Protein AF-A0A928VKE2-F1 (afdb_monomer)

Secondary structure (DSSP, 8-state):
--S--EE-HHHHHHHHT--HHHHHHHHHHHHH-TT-TTS--BTTTEE-SSTTSPPEEEHHHHHHHHHHHHTT-HHHHHHHHHHHHHHSTT---------

Structure (mmCIF, N/CA/C/O backbone):
data_AF-A0A928VKE2-F1
#
_entry.id   AF-A0A928VKE2-F1
#
loop_
_atom_site.group_PDB
_atom_site.id
_atom_site.type_symbol
_atom_site.label_atom_id
_atom_site.label_alt_id
_atom_site.label_comp_id
_atom_site.label_asym_id
_atom_site.label_entity_id
_atom_site.label_seq_id
_atom_site.pdbx_PDB_ins_code
_atom_site.Cartn_x
_atom_site.Cartn_y
_atom_site.Cartn_z
_atom_site.occupancy
_atom_site.B_iso_or_equiv
_atom_site.auth_seq_id
_atom_site.auth_comp_id
_atom_site.auth_asym_id
_atom_site.auth_atom_id
_atom_site.pdbx_PDB_model_num
ATOM 1 N N . MET A 1 1 ? -11.803 -4.848 -12.590 1.00 58.78 1 MET A N 1
ATOM 2 C CA . MET A 1 1 ? -11.253 -3.905 -11.593 1.00 58.78 1 MET A CA 1
ATOM 3 C C . MET A 1 1 ? -9.832 -3.566 -12.011 1.00 58.78 1 MET A C 1
ATOM 5 O O . MET A 1 1 ? -9.067 -4.491 -12.243 1.00 58.78 1 MET A O 1
ATOM 9 N N . GLN A 1 2 ? -9.499 -2.288 -12.190 1.00 75.94 2 GLN A N 1
ATOM 10 C CA . GLN A 1 2 ? -8.133 -1.861 -12.513 1.00 75.94 2 GLN A CA 1
ATOM 11 C C . GLN A 1 2 ? -7.316 -1.800 -11.212 1.00 75.94 2 GLN A C 1
ATOM 13 O O . GLN A 1 2 ? -7.732 -1.133 -10.272 1.00 75.94 2 GLN A O 1
ATOM 18 N N . LEU A 1 3 ? -6.187 -2.516 -11.137 1.00 83.06 3 LEU A N 1
ATOM 19 C CA . LEU A 1 3 ? -5.356 -2.611 -9.919 1.00 83.06 3 LEU A CA 1
ATOM 20 C C . LEU A 1 3 ? -4.305 -1.492 -9.792 1.00 83.06 3 LEU A C 1
ATOM 22 O O . LEU A 1 3 ? -3.519 -1.486 -8.847 1.00 83.06 3 LEU A O 1
ATOM 26 N N . LEU A 1 4 ? -4.274 -0.559 -10.745 1.00 87.88 4 LEU A N 1
ATOM 27 C CA . LEU A 1 4 ? -3.419 0.623 -10.722 1.00 87.88 4 LEU A CA 1
ATOM 28 C C . LEU A 1 4 ? -4.293 1.876 -10.741 1.00 87.88 4 LEU A C 1
ATOM 30 O O . LEU A 1 4 ? -4.826 2.240 -11.790 1.00 87.88 4 LEU A O 1
ATOM 34 N N . ASP A 1 5 ? -4.401 2.519 -9.583 1.00 92.56 5 ASP A N 1
ATOM 35 C CA . ASP A 1 5 ? -5.086 3.797 -9.393 1.00 92.56 5 ASP A CA 1
ATOM 36 C C . ASP A 1 5 ? -4.180 4.717 -8.564 1.00 92.56 5 ASP A C 1
ATOM 38 O O . ASP A 1 5 ? -3.949 4.463 -7.381 1.00 92.56 5 ASP A O 1
ATOM 42 N N . ILE A 1 6 ? -3.574 5.720 -9.207 1.00 95.38 6 ILE A N 1
ATOM 43 C CA . ILE A 1 6 ? -2.532 6.547 -8.591 1.00 95.38 6 ILE A CA 1
ATOM 44 C C . ILE A 1 6 ? -3.146 7.762 -7.907 1.00 95.38 6 ILE A C 1
ATOM 46 O O . ILE A 1 6 ? -3.769 8.591 -8.562 1.00 95.38 6 ILE A O 1
ATOM 50 N N . CYS A 1 7 ? -2.861 7.927 -6.617 1.00 96.56 7 CYS A N 1
ATOM 51 C CA . CYS A 1 7 ? -3.332 9.066 -5.839 1.00 96.56 7 CYS A CA 1
ATOM 52 C C . CYS A 1 7 ? -2.218 9.730 -5.015 1.00 96.56 7 CYS A C 1
ATOM 54 O O . CYS A 1 7 ? -1.094 9.230 -4.862 1.00 96.56 7 CYS A O 1
ATOM 56 N N . SER A 1 8 ? -2.533 10.913 -4.498 1.00 97.81 8 SER A N 1
ATOM 57 C CA . SER A 1 8 ? -1.669 11.715 -3.638 1.00 97.81 8 SER A CA 1
ATOM 58 C C . SER A 1 8 ? -1.687 11.244 -2.178 1.00 97.81 8 SER A C 1
ATOM 60 O O . SER A 1 8 ? -2.542 10.461 -1.767 1.00 97.81 8 SER A O 1
ATOM 62 N N . LEU A 1 9 ? -0.751 11.756 -1.366 1.00 97.25 9 LEU A N 1
ATOM 63 C CA . LEU A 1 9 ? -0.761 11.544 0.086 1.00 97.25 9 LEU A CA 1
ATOM 64 C C . LEU A 1 9 ? -2.068 12.040 0.716 1.00 97.25 9 LEU A C 1
ATOM 66 O O . LEU A 1 9 ? -2.657 11.313 1.502 1.00 97.25 9 LEU A O 1
ATOM 70 N N . LYS A 1 10 ? -2.536 13.238 0.337 1.00 97.69 10 LYS A N 1
ATOM 71 C CA . LYS A 1 10 ? -3.771 13.833 0.869 1.00 97.69 10 LYS A CA 1
ATOM 72 C C . LYS A 1 10 ? -4.956 12.870 0.744 1.00 97.69 10 LYS A C 1
ATOM 74 O O . LYS A 1 10 ? -5.642 12.622 1.725 1.00 97.69 10 LYS A O 1
ATOM 79 N N . GLU A 1 11 ? -5.127 12.274 -0.432 1.00 97.81 11 GLU A N 1
ATOM 80 C CA . GLU A 1 11 ? -6.209 11.319 -0.690 1.00 97.81 11 GLU A CA 1
ATOM 81 C C . GLU A 1 11 ? -6.085 10.039 0.147 1.00 97.81 11 GLU A C 1
ATOM 83 O O . GLU A 1 11 ? -7.098 9.475 0.546 1.00 97.81 11 GLU A O 1
ATOM 88 N N . ILE A 1 12 ? -4.865 9.577 0.447 1.00 97.31 12 ILE A N 1
ATOM 89 C CA . ILE A 1 12 ? -4.653 8.422 1.334 1.00 97.31 12 ILE A CA 1
ATOM 90 C C . ILE A 1 12 ? -4.948 8.760 2.794 1.00 97.31 12 ILE A C 1
ATOM 92 O O . ILE A 1 12 ? -5.539 7.936 3.489 1.00 97.31 12 ILE A O 1
ATOM 96 N N . LEU A 1 13 ? -4.566 9.952 3.257 1.00 97.62 13 LEU A N 1
ATOM 97 C CA . LEU A 1 13 ? -4.889 10.407 4.612 1.00 97.62 13 LEU A CA 1
ATOM 98 C C . LEU A 1 13 ? -6.406 10.487 4.805 1.00 97.62 13 LEU A C 1
ATOM 100 O O . LEU A 1 13 ? -6.916 10.008 5.812 1.00 97.62 13 LEU A O 1
ATOM 104 N N . GLU A 1 14 ? -7.120 11.022 3.812 1.00 96.75 14 GLU A N 1
ATOM 105 C CA . GLU A 1 14 ? -8.586 11.080 3.798 1.00 96.75 14 GLU A CA 1
ATOM 106 C C . GLU A 1 14 ? -9.217 9.681 3.727 1.00 96.75 14 GLU A C 1
ATOM 108 O O . GLU A 1 14 ? -10.153 9.395 4.468 1.00 96.75 14 GLU A O 1
ATOM 113 N N . LEU A 1 15 ? -8.689 8.789 2.880 1.00 95.75 15 LEU A N 1
ATOM 114 C CA . LEU A 1 15 ? -9.193 7.421 2.721 1.00 95.75 15 LEU A CA 1
ATOM 115 C C . LEU A 1 15 ? -9.082 6.599 4.009 1.00 95.75 15 LEU A C 1
ATOM 117 O O . LEU A 1 15 ? -10.002 5.856 4.344 1.00 95.75 15 LEU A O 1
ATOM 121 N N . LEU A 1 16 ? -7.932 6.673 4.678 1.00 95.56 16 LEU A N 1
ATOM 122 C CA . LEU A 1 16 ? -7.636 5.853 5.853 1.00 95.56 16 LEU A CA 1
ATOM 123 C C . LEU A 1 16 ? -8.015 6.539 7.164 1.00 95.56 16 LEU A C 1
ATOM 125 O O . LEU A 1 16 ? -8.041 5.880 8.199 1.00 95.56 16 LEU A O 1
ATOM 129 N N . ASN A 1 17 ? -8.308 7.842 7.123 1.00 96.50 17 ASN A N 1
ATOM 130 C CA . ASN A 1 17 ? -8.466 8.684 8.304 1.00 96.50 17 ASN A CA 1
ATOM 131 C C . ASN A 1 17 ? -7.256 8.562 9.256 1.00 96.50 17 ASN A C 1
ATOM 133 O O . ASN A 1 17 ? -7.392 8.392 10.467 1.00 96.50 17 ASN A O 1
ATOM 137 N N . GLU A 1 18 ? -6.050 8.604 8.682 1.00 95.81 18 GLU A N 1
ATOM 138 C CA . GLU A 1 18 ? -4.777 8.422 9.388 1.00 95.81 18 GLU A CA 1
ATOM 139 C C . GLU A 1 18 ? -3.874 9.655 9.261 1.00 95.81 18 GLU A C 1
ATOM 141 O O . GLU A 1 18 ? -3.997 10.455 8.337 1.00 95.81 18 GLU A O 1
ATOM 146 N N . SER A 1 19 ? -2.923 9.796 10.190 1.00 97.69 19 SER A N 1
ATOM 147 C CA . SER A 1 19 ? -1.886 10.830 10.124 1.00 97.69 19 SER A CA 1
ATOM 148 C C . SER A 1 19 ? -0.776 10.472 9.134 1.00 97.69 19 SER A C 1
ATOM 150 O O . SER A 1 19 ? -0.455 9.298 8.935 1.00 97.69 19 SER A O 1
ATOM 152 N N . GLU A 1 20 ? -0.083 11.486 8.613 1.00 97.44 20 GLU A N 1
ATOM 153 C CA . GLU A 1 20 ? 1.105 11.296 7.767 1.00 97.44 20 GLU A CA 1
ATOM 154 C C . GLU A 1 20 ? 2.169 10.434 8.457 1.00 97.44 20 GLU A C 1
ATOM 156 O O . GLU A 1 20 ? 2.656 9.471 7.871 1.00 97.44 20 GLU A O 1
ATOM 161 N N . SER A 1 21 ? 2.415 10.663 9.750 1.00 97.81 21 SER A N 1
ATOM 162 C CA . SER A 1 21 ? 3.339 9.844 10.546 1.00 97.81 21 SER A CA 1
ATOM 163 C C . SER A 1 21 ? 2.956 8.359 10.603 1.00 97.81 21 SER A C 1
ATOM 165 O O . SER A 1 21 ? 3.826 7.498 10.733 1.00 97.81 21 SER A O 1
ATOM 167 N N . THR A 1 22 ? 1.667 8.027 10.498 1.00 97.19 22 THR A N 1
ATOM 168 C CA . THR A 1 22 ? 1.207 6.634 10.437 1.00 97.19 22 THR A CA 1
ATOM 169 C C . THR A 1 22 ? 1.494 6.033 9.068 1.00 97.19 22 THR A C 1
ATOM 171 O O . THR A 1 22 ? 2.058 4.939 8.998 1.00 97.19 22 THR A O 1
ATOM 174 N N . ILE A 1 23 ? 1.211 6.766 7.989 1.00 97.69 23 ILE A N 1
ATOM 175 C CA . ILE A 1 23 ? 1.542 6.335 6.624 1.00 97.69 23 ILE A CA 1
ATOM 176 C C . ILE A 1 23 ? 3.056 6.135 6.476 1.00 97.69 23 ILE A C 1
ATOM 178 O O . ILE A 1 23 ? 3.499 5.135 5.911 1.00 97.69 23 ILE A O 1
ATOM 182 N N . ASP A 1 24 ? 3.863 7.027 7.048 1.00 96.69 24 ASP A N 1
ATOM 183 C CA . ASP A 1 24 ? 5.323 6.924 7.053 1.00 96.69 24 ASP A CA 1
ATOM 184 C C . ASP A 1 24 ? 5.800 5.640 7.731 1.00 96.69 24 ASP A C 1
ATOM 186 O O . ASP A 1 24 ? 6.631 4.916 7.174 1.00 96.69 24 ASP A O 1
ATOM 190 N N . ARG A 1 25 ? 5.221 5.296 8.890 1.00 97.44 25 ARG A N 1
ATOM 191 C CA . ARG A 1 25 ? 5.503 4.025 9.572 1.00 97.44 25 ARG A CA 1
ATOM 192 C C . ARG A 1 25 ? 5.126 2.819 8.718 1.00 97.44 25 ARG A C 1
ATOM 194 O O . ARG A 1 25 ? 5.895 1.861 8.684 1.00 97.44 25 ARG A O 1
ATOM 201 N N . ARG A 1 26 ? 3.998 2.855 7.997 1.00 96.69 26 ARG A N 1
ATOM 202 C CA . ARG A 1 26 ? 3.592 1.764 7.088 1.00 96.69 26 ARG A CA 1
ATOM 203 C 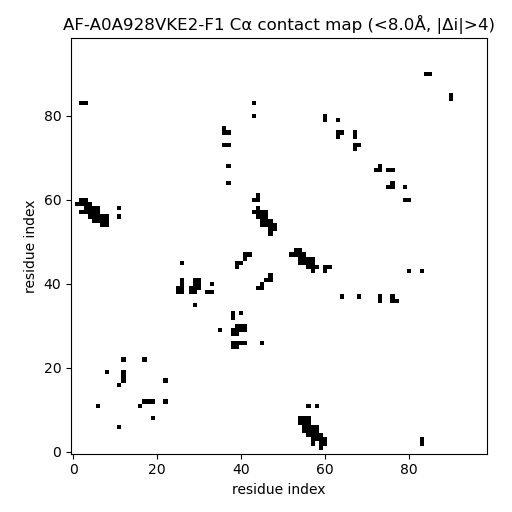C . ARG A 1 26 ? 4.610 1.562 5.966 1.00 96.69 26 ARG A C 1
ATOM 205 O O . ARG A 1 26 ? 5.013 0.427 5.707 1.00 96.69 26 ARG A O 1
ATOM 212 N N . ARG A 1 27 ? 5.083 2.649 5.344 1.00 96.31 27 ARG A N 1
ATOM 213 C CA . ARG A 1 27 ? 6.132 2.583 4.309 1.00 96.31 27 ARG A CA 1
ATOM 214 C C . ARG A 1 27 ? 7.451 2.063 4.884 1.00 96.31 27 ARG A C 1
ATOM 216 O O . ARG A 1 27 ? 8.044 1.154 4.308 1.00 96.31 27 ARG A O 1
ATOM 223 N N . ALA A 1 28 ? 7.884 2.587 6.032 1.00 96.00 28 ALA A N 1
ATOM 224 C CA . ALA A 1 28 ? 9.107 2.151 6.707 1.00 96.00 28 ALA A CA 1
ATOM 225 C C . ALA A 1 28 ? 9.055 0.665 7.101 1.00 96.00 28 ALA A C 1
ATOM 227 O O . ALA A 1 28 ? 10.039 -0.055 6.924 1.00 96.00 28 ALA A O 1
ATOM 228 N N . HIS A 1 29 ? 7.899 0.183 7.567 1.00 96.44 29 HIS A N 1
ATOM 229 C CA . HIS A 1 29 ? 7.678 -1.230 7.874 1.00 96.44 29 HIS A CA 1
ATOM 230 C C . HIS A 1 29 ? 7.854 -2.116 6.639 1.00 96.44 29 HIS A C 1
ATOM 232 O O . HIS A 1 29 ? 8.553 -3.121 6.723 1.00 96.44 29 HIS A O 1
ATOM 238 N N . GLY A 1 30 ? 7.303 -1.723 5.485 1.00 94.69 30 GLY A N 1
ATOM 239 C CA . GLY A 1 30 ? 7.482 -2.455 4.223 1.00 94.69 30 GLY A CA 1
ATOM 240 C C . GLY A 1 30 ? 8.907 -2.437 3.677 1.00 94.69 30 GLY A C 1
ATOM 241 O O . GLY A 1 30 ? 9.345 -3.423 3.092 1.00 94.69 30 GLY A O 1
ATOM 242 N N . ILE A 1 31 ? 9.661 -1.361 3.916 1.00 93.50 31 ILE A N 1
ATOM 243 C CA . ILE A 1 31 ? 11.093 -1.304 3.583 1.00 93.50 31 ILE A CA 1
ATOM 244 C C . ILE A 1 31 ? 11.890 -2.269 4.470 1.00 93.50 31 ILE A C 1
ATOM 246 O O . ILE A 1 31 ? 12.753 -2.990 3.974 1.00 93.50 31 ILE A O 1
ATOM 250 N N . LYS A 1 32 ? 11.600 -2.295 5.775 1.00 95.50 32 LYS A N 1
ATOM 251 C CA . LYS A 1 32 ? 12.298 -3.1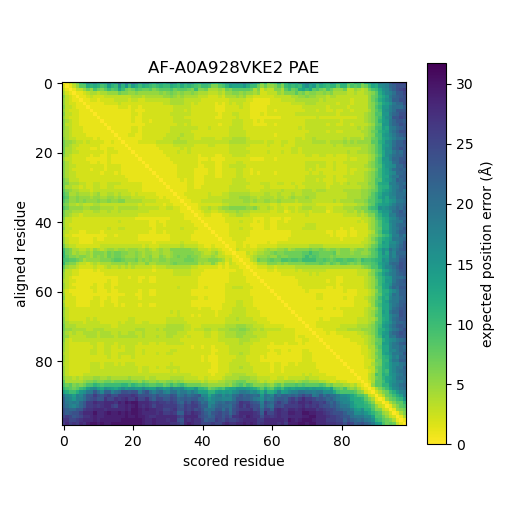47 6.746 1.00 95.50 32 LYS A CA 1
ATOM 252 C C . LYS A 1 32 ? 11.926 -4.628 6.610 1.00 95.50 32 LYS A C 1
ATOM 254 O O . LYS A 1 32 ? 12.763 -5.484 6.880 1.00 95.50 32 LYS A O 1
ATOM 259 N N . ASN A 1 33 ? 10.695 -4.929 6.193 1.00 93.75 33 ASN A N 1
ATOM 260 C CA . ASN A 1 33 ? 10.138 -6.282 6.158 1.00 93.75 33 ASN A CA 1
ATOM 261 C C . ASN A 1 33 ? 9.563 -6.622 4.767 1.00 93.75 33 ASN A C 1
ATOM 263 O O . ASN A 1 33 ? 8.357 -6.819 4.633 1.00 93.75 33 ASN A O 1
ATOM 267 N N . PRO A 1 34 ? 10.391 -6.733 3.713 1.00 87.12 34 PRO A N 1
ATOM 268 C CA . PRO A 1 34 ? 9.905 -6.963 2.346 1.00 87.12 34 PRO A CA 1
ATOM 269 C C . PRO A 1 34 ? 9.221 -8.327 2.143 1.00 87.12 34 PRO A C 1
ATOM 271 O O . PRO A 1 34 ? 8.511 -8.514 1.159 1.00 87.12 34 PRO A O 1
ATOM 274 N N . LEU A 1 35 ? 9.439 -9.281 3.056 1.00 87.06 35 LEU A N 1
ATOM 275 C CA . LEU A 1 35 ? 8.815 -10.609 3.039 1.00 87.06 35 LEU A CA 1
ATOM 276 C C . LEU A 1 35 ? 7.498 -10.669 3.825 1.00 87.06 35 LEU A C 1
ATOM 278 O O . LEU A 1 35 ? 6.809 -11.686 3.764 1.00 87.06 35 LEU A O 1
ATOM 282 N N . ASP A 1 36 ? 7.152 -9.615 4.571 1.00 91.00 36 ASP A N 1
ATOM 283 C CA . ASP A 1 36 ? 5.846 -9.512 5.212 1.00 91.00 36 ASP A CA 1
ATOM 284 C C . ASP A 1 36 ? 4.815 -9.140 4.140 1.00 91.00 36 ASP A C 1
ATOM 286 O O . ASP A 1 36 ? 4.871 -8.044 3.569 1.00 91.00 36 ASP 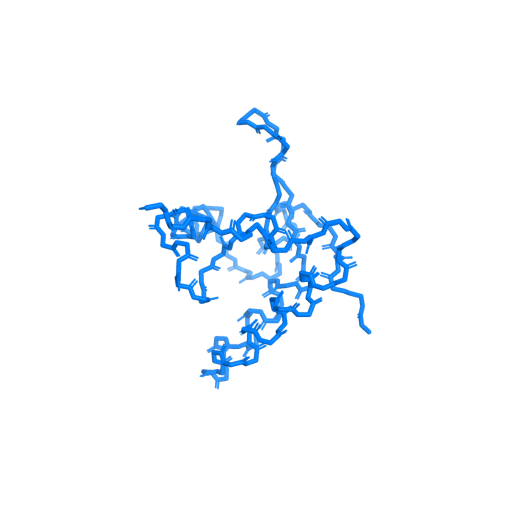A O 1
ATOM 290 N N . PRO A 1 37 ? 3.871 -10.034 3.819 1.00 83.50 37 PRO A N 1
ATOM 291 C CA . PRO A 1 37 ? 2.917 -9.758 2.769 1.00 83.50 37 PRO A CA 1
ATOM 292 C C . PRO A 1 37 ? 1.902 -8.704 3.168 1.00 83.50 37 PRO A C 1
ATOM 294 O O . PRO A 1 37 ? 1.398 -8.055 2.270 1.00 83.50 37 PRO A O 1
ATOM 297 N N . MET A 1 38 ? 1.663 -8.468 4.463 1.00 92.56 38 MET A N 1
ATOM 298 C CA . MET A 1 38 ? 0.767 -7.401 4.917 1.00 92.56 38 MET A CA 1
ATOM 299 C C . MET A 1 38 ? 1.456 -6.032 4.958 1.00 92.56 38 MET A C 1
ATOM 301 O O . MET A 1 38 ? 0.820 -5.027 5.287 1.00 92.56 38 MET A O 1
ATOM 305 N N . ALA A 1 39 ? 2.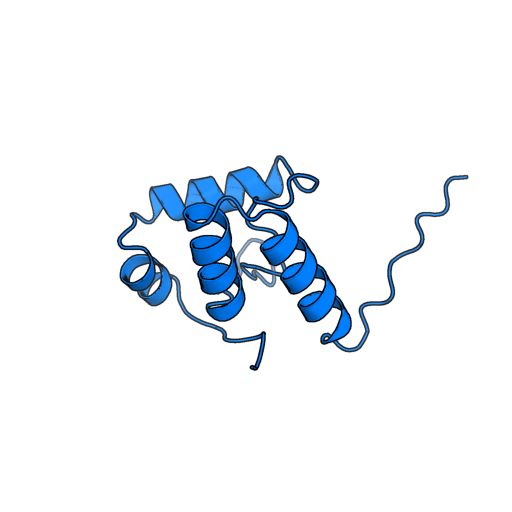749 -5.959 4.634 1.00 94.50 39 ALA A N 1
ATOM 306 C CA . ALA A 1 39 ? 3.486 -4.710 4.633 1.00 94.50 39 ALA A CA 1
ATOM 307 C C . ALA A 1 39 ? 3.276 -3.904 3.340 1.00 94.50 39 ALA A C 1
ATOM 309 O O . ALA A 1 39 ? 3.077 -4.436 2.246 1.00 94.50 39 ALA A O 1
ATOM 310 N N . TRP A 1 40 ? 3.366 -2.576 3.448 1.00 96.81 40 TRP A N 1
ATOM 311 C CA . TRP A 1 40 ? 3.232 -1.684 2.296 1.00 96.81 40 TRP A CA 1
ATOM 312 C C . TRP A 1 40 ? 4.502 -1.670 1.442 1.00 96.81 40 TRP A C 1
ATOM 314 O O . TRP A 1 40 ? 5.454 -0.929 1.695 1.00 96.81 40 TRP A O 1
ATOM 324 N N . GLN A 1 41 ? 4.497 -2.476 0.387 1.00 95.00 41 GLN A N 1
ATOM 325 C CA . GLN A 1 41 ? 5.629 -2.624 -0.528 1.00 95.00 41 GLN A CA 1
ATOM 326 C C . GLN A 1 41 ? 5.756 -1.459 -1.528 1.00 95.00 41 GLN A C 1
ATOM 328 O O . GLN A 1 41 ? 4.772 -1.052 -2.163 1.00 95.00 41 GLN A O 1
ATOM 333 N N . ARG A 1 42 ? 6.992 -0.967 -1.711 1.00 94.38 42 ARG A N 1
ATOM 334 C CA . ARG A 1 42 ? 7.352 -0.013 -2.775 1.00 94.38 42 ARG A CA 1
ATOM 335 C C . ARG A 1 42 ? 7.146 -0.663 -4.141 1.00 94.38 42 ARG A C 1
ATOM 337 O O . ARG A 1 42 ? 7.531 -1.808 -4.346 1.00 94.38 42 ARG A O 1
ATOM 344 N N . GLY A 1 43 ? 6.569 0.076 -5.080 1.00 92.44 43 GLY A N 1
ATOM 345 C CA . GLY A 1 43 ? 6.203 -0.427 -6.401 1.00 92.44 43 GLY A CA 1
ATOM 346 C C . GLY A 1 43 ? 4.858 -1.152 -6.439 1.00 92.44 43 GLY A C 1
ATOM 347 O O . GLY A 1 43 ? 4.438 -1.528 -7.524 1.00 92.44 43 GLY A O 1
ATOM 348 N N . ILE A 1 44 ? 4.184 -1.329 -5.296 1.00 94.62 44 ILE A N 1
ATOM 349 C CA . ILE A 1 44 ? 2.848 -1.937 -5.216 1.00 94.62 44 ILE A CA 1
ATOM 350 C C . ILE A 1 44 ? 1.857 -0.976 -4.570 1.00 94.62 44 ILE A C 1
ATOM 352 O O . ILE A 1 44 ? 0.878 -0.595 -5.201 1.00 94.62 44 ILE A O 1
ATOM 356 N N . HIS A 1 45 ? 2.123 -0.576 -3.324 1.00 97.25 45 HIS A N 1
ATOM 357 C CA . HIS A 1 45 ? 1.244 0.295 -2.536 1.00 97.25 45 HIS A CA 1
ATOM 358 C C . HIS A 1 45 ? 1.626 1.765 -2.678 1.00 97.25 45 HIS A C 1
ATOM 360 O O . HIS A 1 45 ? 0.785 2.650 -2.556 1.00 97.25 45 HIS A O 1
ATOM 366 N N . TRP A 1 46 ? 2.905 2.033 -2.929 1.00 97.38 46 TRP A N 1
ATOM 367 C CA . TRP A 1 46 ? 3.428 3.377 -3.115 1.00 97.38 46 TRP A CA 1
ATOM 368 C C . TRP A 1 46 ? 4.595 3.375 -4.093 1.00 97.38 46 TRP A C 1
ATOM 370 O O . TRP A 1 46 ? 5.318 2.386 -4.223 1.00 97.38 46 TRP A O 1
ATOM 380 N N . PHE A 1 47 ? 4.797 4.499 -4.767 1.00 95.50 47 PHE A N 1
ATOM 381 C CA . PHE A 1 47 ? 5.827 4.687 -5.775 1.00 95.50 47 PHE A CA 1
ATOM 382 C C . PHE A 1 47 ? 6.643 5.923 -5.446 1.00 95.50 47 PHE A C 1
ATOM 384 O O . PHE A 1 47 ? 6.127 6.927 -4.960 1.00 95.50 47 PHE A O 1
ATOM 391 N N . GLN A 1 48 ? 7.933 5.844 -5.736 1.00 94.75 48 GLN A N 1
ATOM 392 C CA . GLN A 1 48 ? 8.837 6.978 -5.662 1.00 94.75 48 GLN A CA 1
ATOM 393 C C . GLN A 1 48 ? 9.908 6.760 -6.734 1.00 94.75 48 GLN A C 1
ATOM 395 O O . GLN A 1 48 ? 10.594 5.735 -6.675 1.00 94.75 48 GLN A O 1
ATOM 400 N N . PRO A 1 49 ? 10.047 7.644 -7.735 1.00 86.94 49 PRO A N 1
ATOM 401 C CA . PRO A 1 49 ? 10.940 7.396 -8.868 1.00 86.94 49 PRO A CA 1
ATOM 402 C C . PRO A 1 49 ? 12.424 7.428 -8.471 1.00 86.94 49 PRO A C 1
ATOM 404 O O . PRO A 1 49 ? 13.232 6.696 -9.027 1.00 86.94 49 PRO A O 1
ATOM 407 N N . ASN A 1 50 ? 12.781 8.243 -7.481 1.00 89.75 50 ASN A N 1
ATOM 408 C CA . ASN A 1 50 ? 14.113 8.329 -6.881 1.00 89.75 50 ASN A CA 1
ATOM 409 C C . ASN A 1 50 ? 13.985 8.875 -5.448 1.00 89.75 50 ASN A C 1
ATOM 411 O O . ASN A 1 50 ? 12.892 9.257 -5.045 1.00 89.75 50 ASN A O 1
ATOM 415 N N . GLU A 1 51 ? 15.076 8.933 -4.686 1.00 87.75 51 GLU A N 1
ATOM 416 C CA . GLU A 1 51 ? 15.057 9.347 -3.269 1.00 87.75 51 GLU A CA 1
ATOM 417 C C . GLU A 1 51 ? 14.511 10.763 -3.030 1.00 87.75 51 GLU A C 1
ATOM 419 O O . GLU A 1 51 ? 13.962 11.041 -1.967 1.00 87.75 51 GLU A O 1
ATOM 424 N N . ARG A 1 52 ? 14.612 11.651 -4.028 1.00 90.06 52 ARG A N 1
ATOM 425 C CA . ARG A 1 52 ? 14.086 13.027 -3.984 1.00 90.06 52 ARG A CA 1
ATOM 426 C C . ARG A 1 52 ? 12.724 13.168 -4.666 1.00 90.06 52 ARG A C 1
ATOM 428 O O . ARG A 1 52 ? 12.151 14.253 -4.698 1.00 90.06 52 ARG A O 1
ATOM 435 N N . GLY A 1 53 ? 12.226 12.091 -5.262 1.00 90.50 53 GLY A N 1
ATOM 436 C CA . GLY A 1 53 ? 10.998 12.083 -6.035 1.00 90.50 53 GLY A CA 1
ATOM 437 C C . GLY A 1 53 ? 9.776 12.182 -5.135 1.00 90.50 53 GLY A C 1
ATOM 438 O O . GLY A 1 53 ? 9.779 11.693 -4.003 1.00 90.50 53 GLY A O 1
ATOM 439 N N . ARG A 1 54 ? 8.703 12.770 -5.669 1.00 94.19 54 ARG A N 1
ATOM 440 C CA . ARG A 1 54 ? 7.399 12.786 -5.004 1.00 94.19 54 ARG A CA 1
ATOM 441 C C . ARG A 1 54 ? 6.902 11.354 -4.803 1.00 94.19 54 ARG A C 1
ATOM 443 O O . ARG A 1 54 ? 6.950 10.548 -5.732 1.00 94.19 54 ARG A O 1
ATOM 450 N N . ILE A 1 55 ? 6.405 11.070 -3.602 1.00 97.00 55 ILE A N 1
ATOM 451 C CA . ILE A 1 55 ? 5.743 9.803 -3.291 1.00 97.00 55 ILE A CA 1
ATOM 452 C C . ILE A 1 55 ? 4.292 9.871 -3.775 1.00 97.00 55 ILE A C 1
ATOM 454 O O . ILE A 1 55 ? 3.573 10.830 -3.480 1.00 97.00 55 ILE A O 1
ATOM 458 N N . THR A 1 56 ? 3.871 8.847 -4.507 1.00 97.44 56 THR A N 1
ATOM 459 C CA . THR A 1 56 ? 2.473 8.601 -4.880 1.00 97.44 56 THR A CA 1
ATOM 460 C C . THR A 1 56 ? 2.038 7.224 -4.395 1.00 97.44 56 THR A C 1
ATOM 462 O O . THR A 1 56 ? 2.872 6.398 -4.022 1.00 97.44 56 THR A O 1
ATOM 465 N N . TYR A 1 57 ? 0.733 6.973 -4.376 1.00 98.00 57 TYR A N 1
ATOM 466 C CA . TYR A 1 57 ? 0.150 5.769 -3.791 1.00 98.00 57 TYR A CA 1
ATOM 467 C C . TYR A 1 57 ? -0.726 5.033 -4.791 1.00 98.00 57 TYR A C 1
ATOM 469 O O . TYR A 1 57 ? -1.300 5.658 -5.675 1.00 98.00 57 TYR A O 1
ATOM 477 N N . ASN A 1 58 ? -0.830 3.715 -4.639 1.00 97.12 58 ASN A N 1
ATOM 478 C CA . ASN A 1 58 ? -1.797 2.902 -5.361 1.00 97.12 58 ASN A CA 1
ATOM 479 C C . ASN A 1 58 ? -3.049 2.723 -4.499 1.00 97.12 58 ASN A C 1
ATOM 481 O O . ASN A 1 58 ? -3.084 1.869 -3.607 1.00 97.12 58 ASN A O 1
ATOM 485 N N . LYS A 1 59 ? -4.070 3.535 -4.761 1.00 96.88 59 LYS A N 1
ATOM 486 C CA . LYS A 1 59 ? -5.321 3.556 -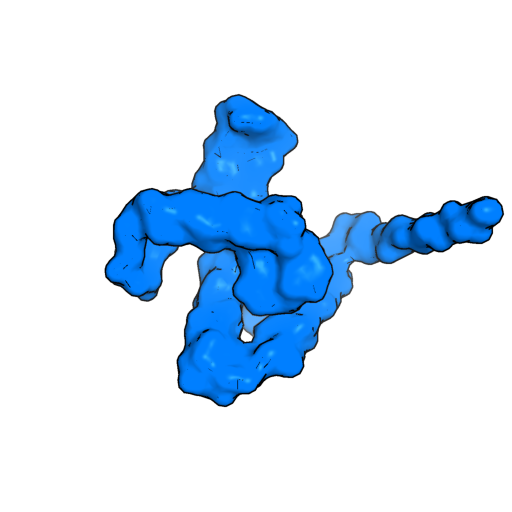4.006 1.00 96.88 59 LYS A CA 1
ATOM 487 C C . LYS A 1 59 ? -5.999 2.189 -3.990 1.00 96.88 59 LYS A C 1
ATOM 489 O O . LYS A 1 59 ? -6.371 1.717 -2.918 1.00 96.88 59 LYS A O 1
ATOM 494 N N . ALA A 1 60 ? -6.074 1.521 -5.142 1.00 95.62 60 ALA A N 1
ATOM 495 C CA . ALA A 1 60 ? -6.702 0.208 -5.266 1.00 95.62 60 ALA A CA 1
ATOM 496 C C . ALA A 1 60 ? -6.021 -0.842 -4.369 1.00 95.62 60 ALA A C 1
ATOM 498 O O . ALA A 1 60 ? -6.690 -1.539 -3.607 1.00 95.62 60 ALA A O 1
ATOM 499 N N . MET A 1 61 ? -4.685 -0.916 -4.389 1.00 96.81 61 MET A N 1
ATOM 500 C CA . MET A 1 61 ? -3.945 -1.875 -3.555 1.00 96.81 61 MET A CA 1
ATOM 501 C C . MET A 1 61 ? -4.052 -1.566 -2.059 1.00 96.81 61 MET A C 1
ATOM 503 O O . MET A 1 61 ? -4.123 -2.489 -1.252 1.00 96.81 61 MET A O 1
ATOM 507 N N . ILE A 1 62 ? -4.105 -0.287 -1.680 1.00 97.50 62 ILE A N 1
ATOM 508 C CA . ILE A 1 62 ? -4.309 0.123 -0.283 1.00 97.50 62 ILE A CA 1
ATOM 509 C C . ILE A 1 62 ? -5.722 -0.228 0.200 1.00 97.50 62 ILE A C 1
ATOM 511 O O . ILE A 1 62 ? -5.877 -0.686 1.328 1.00 97.50 62 ILE A O 1
ATOM 515 N N . GLN A 1 63 ? -6.747 -0.072 -0.640 1.00 96.81 63 GLN A N 1
ATOM 516 C CA . GLN A 1 63 ? -8.116 -0.476 -0.301 1.00 96.81 63 GLN A CA 1
ATOM 517 C C . GLN A 1 63 ? -8.236 -1.993 -0.129 1.00 96.81 63 GLN A C 1
ATOM 519 O O . GLN A 1 63 ? -8.828 -2.448 0.844 1.00 96.81 63 GLN A O 1
ATOM 524 N N . ILE A 1 64 ? -7.629 -2.781 -1.023 1.00 96.50 64 ILE A N 1
ATOM 525 C CA . ILE A 1 64 ? -7.576 -4.245 -0.880 1.00 96.50 64 ILE A CA 1
ATOM 526 C C . ILE A 1 64 ? -6.844 -4.620 0.414 1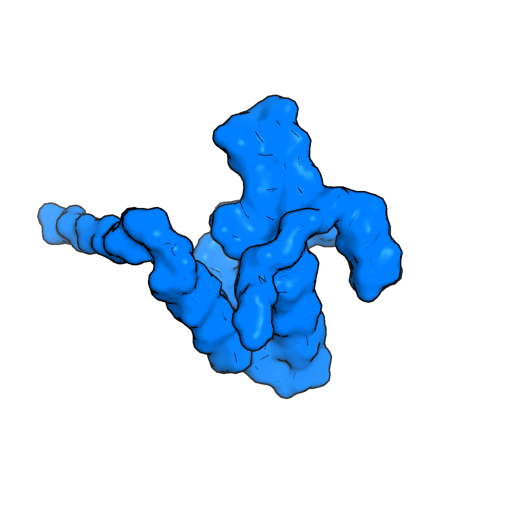.00 96.50 64 ILE A C 1
ATOM 528 O O . ILE A 1 64 ? -7.333 -5.461 1.163 1.00 96.50 64 ILE A O 1
ATOM 532 N N . TRP A 1 65 ? -5.714 -3.974 0.715 1.00 96.75 65 TRP A N 1
ATOM 533 C CA . TRP A 1 65 ? -4.998 -4.173 1.977 1.00 96.75 65 TRP A CA 1
ATOM 534 C C . TRP A 1 65 ? -5.881 -3.864 3.196 1.00 96.75 65 TRP A C 1
ATOM 536 O O . TRP A 1 65 ? -5.905 -4.645 4.142 1.00 96.75 65 TRP A O 1
ATOM 546 N N . LEU A 1 66 ? -6.649 -2.770 3.166 1.00 96.12 66 LEU A N 1
ATOM 547 C CA . LEU A 1 66 ? -7.550 -2.395 4.258 1.00 96.12 66 LEU A CA 1
ATOM 548 C C . LEU A 1 66 ? -8.637 -3.455 4.485 1.00 96.12 66 LEU A C 1
ATOM 550 O O . LEU A 1 66 ? -8.911 -3.818 5.628 1.00 96.12 66 LEU A O 1
ATOM 554 N N . VAL A 1 67 ? -9.220 -3.978 3.403 1.00 96.44 67 VAL A N 1
ATOM 555 C CA . VAL A 1 67 ? -10.207 -5.067 3.462 1.00 96.44 67 VAL A CA 1
ATOM 556 C C . VAL A 1 67 ? -9.569 -6.361 3.979 1.00 96.44 67 VAL A C 1
ATOM 558 O O . VAL A 1 67 ? -10.159 -7.045 4.806 1.00 96.44 67 VAL A O 1
ATOM 561 N N . ALA A 1 68 ? -8.346 -6.683 3.555 1.00 96.31 68 ALA A N 1
ATOM 562 C CA . ALA A 1 68 ? -7.624 -7.858 4.039 1.00 96.31 68 ALA A CA 1
ATOM 563 C C . ALA A 1 68 ? -7.341 -7.782 5.540 1.00 96.31 68 ALA A C 1
ATOM 565 O O . ALA A 1 68 ? -7.514 -8.768 6.246 1.00 96.31 68 ALA A O 1
ATOM 566 N N . VAL A 1 69 ? -6.941 -6.610 6.039 1.00 94.38 69 VAL A N 1
ATOM 567 C CA . VAL A 1 69 ? -6.733 -6.394 7.475 1.00 94.38 69 VAL A CA 1
ATOM 568 C C . VAL A 1 69 ? -8.041 -6.541 8.248 1.00 94.38 69 VAL A C 1
ATOM 570 O O . VAL A 1 69 ? -8.044 -7.197 9.284 1.00 94.38 69 VAL A O 1
ATOM 573 N N . SER A 1 70 ? -9.147 -5.965 7.766 1.00 95.81 70 SER A N 1
ATOM 574 C CA . SER A 1 70 ? -10.426 -6.019 8.487 1.00 95.81 70 SER A CA 1
ATOM 575 C C . SER A 1 70 ? -11.064 -7.408 8.504 1.00 95.81 70 SER A C 1
ATOM 577 O O . SER A 1 70 ? -11.822 -7.713 9.421 1.00 95.81 70 SER A O 1
ATOM 579 N N . GLN A 1 71 ? -10.758 -8.241 7.508 1.00 96.12 71 GLN A N 1
ATOM 580 C CA . GLN A 1 71 ? -11.248 -9.617 7.398 1.00 96.12 71 GLN A CA 1
ATOM 581 C C . GLN A 1 71 ? -10.243 -10.661 7.902 1.00 96.12 71 GLN A C 1
ATOM 583 O O . GLN A 1 71 ? -10.524 -11.852 7.820 1.00 96.12 71 GLN A O 1
ATOM 588 N N . GLU A 1 72 ? -9.068 -10.233 8.375 1.00 94.50 72 GLU A N 1
ATOM 589 C CA . GLU A 1 72 ? -7.938 -11.113 8.711 1.00 94.50 72 GLU A CA 1
ATOM 590 C C . GLU A 1 72 ? -7.518 -12.045 7.547 1.00 94.50 72 GLU A C 1
ATOM 592 O O . GLU A 1 72 ? -6.881 -13.082 7.740 1.00 94.50 72 GLU A O 1
ATOM 597 N N . ASP A 1 73 ? -7.817 -11.652 6.303 1.00 95.38 73 ASP A N 1
ATOM 598 C CA . ASP A 1 73 ? -7.559 -12.439 5.096 1.00 95.38 73 ASP A CA 1
ATOM 599 C C . ASP A 1 73 ? -6.253 -12.016 4.415 1.00 95.38 73 ASP A C 1
ATOM 601 O O . ASP A 1 73 ? -6.200 -11.291 3.413 1.00 95.38 73 ASP A O 1
ATOM 605 N N . ARG A 1 74 ? -5.152 -12.536 4.956 1.00 94.12 74 ARG A N 1
ATOM 606 C CA . ARG A 1 74 ? -3.812 -12.371 4.379 1.00 94.12 74 ARG A CA 1
ATOM 607 C C . ARG A 1 74 ? -3.700 -12.957 2.967 1.00 94.12 74 ARG A C 1
ATOM 609 O O . ARG A 1 74 ? -2.906 -12.464 2.161 1.00 94.12 74 ARG A O 1
ATOM 616 N N . GLN A 1 75 ? -4.449 -14.016 2.660 1.00 95.44 75 GLN A N 1
ATOM 617 C CA . GLN A 1 75 ? -4.351 -14.686 1.368 1.00 95.44 75 GLN A CA 1
ATOM 618 C C . GLN A 1 75 ? -4.972 -13.832 0.259 1.00 95.44 75 GLN A C 1
ATOM 620 O O . GLN A 1 75 ? -4.417 -13.772 -0.840 1.00 95.44 75 GLN A O 1
ATOM 625 N N . MET A 1 76 ? -6.057 -13.108 0.546 1.00 95.25 76 MET A N 1
ATOM 626 C CA . MET A 1 76 ? -6.641 -12.140 -0.381 1.00 95.25 76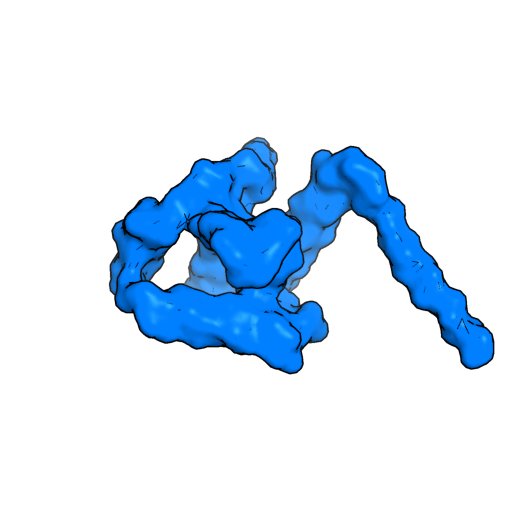 MET A CA 1
ATOM 627 C C . MET A 1 76 ? -5.620 -11.076 -0.793 1.00 95.25 76 MET A C 1
ATOM 629 O O . MET A 1 76 ? -5.460 -10.795 -1.984 1.00 95.25 76 MET A O 1
ATOM 633 N N . HIS A 1 77 ? -4.889 -10.511 0.170 1.00 95.81 77 HIS A N 1
ATOM 634 C CA . HIS A 1 77 ? -3.884 -9.488 -0.122 1.00 95.81 77 HIS A CA 1
ATOM 635 C C . HIS A 1 77 ? -2.725 -10.034 -0.964 1.00 95.81 77 HIS A C 1
ATOM 637 O O . HIS A 1 77 ? -2.338 -9.417 -1.958 1.00 95.81 77 HIS A O 1
ATOM 643 N N . LEU A 1 78 ? -2.242 -11.237 -0.640 1.00 94.88 78 LEU A N 1
ATOM 644 C CA . LEU A 1 78 ? -1.238 -11.951 -1.435 1.00 94.88 78 LEU A CA 1
ATOM 645 C C . LEU A 1 78 ? -1.693 -12.198 -2.879 1.00 94.88 78 LEU A C 1
ATOM 647 O O . LEU A 1 78 ? -0.926 -11.972 -3.818 1.00 94.88 78 LEU A O 1
ATOM 651 N N . ASN A 1 79 ? -2.940 -12.630 -3.067 1.00 94.94 79 ASN A N 1
ATOM 652 C CA . ASN A 1 79 ? -3.502 -12.876 -4.392 1.00 94.94 79 ASN A CA 1
ATOM 653 C C . ASN A 1 79 ? -3.580 -11.579 -5.210 1.00 94.94 79 ASN A C 1
ATOM 655 O O . ASN A 1 79 ? -3.218 -11.573 -6.386 1.00 94.94 79 ASN A O 1
ATOM 659 N N . ALA A 1 80 ? -3.982 -10.468 -4.585 1.00 94.50 80 ALA A N 1
ATOM 660 C CA . ALA A 1 80 ? -4.023 -9.162 -5.237 1.00 94.50 80 ALA A CA 1
ATOM 661 C C . ALA A 1 80 ? -2.626 -8.662 -5.636 1.00 94.50 80 ALA A C 1
ATOM 663 O O . ALA A 1 80 ? -2.456 -8.138 -6.735 1.00 94.50 80 ALA A O 1
ATOM 664 N N . ILE A 1 81 ? -1.616 -8.861 -4.780 1.00 93.75 81 ILE A N 1
ATOM 665 C CA . ILE A 1 81 ? -0.214 -8.549 -5.096 1.00 93.75 81 ILE A CA 1
ATOM 666 C C . ILE A 1 81 ? 0.248 -9.339 -6.324 1.00 93.75 81 ILE A C 1
ATOM 668 O O . ILE A 1 81 ? 0.810 -8.757 -7.254 1.00 93.75 81 ILE A O 1
ATOM 672 N N . ALA A 1 82 ? -0.001 -10.651 -6.340 1.00 92.69 82 ALA A N 1
ATOM 673 C CA . ALA A 1 82 ? 0.395 -11.513 -7.446 1.00 92.69 82 ALA A CA 1
ATOM 674 C C . ALA A 1 82 ? -0.283 -11.092 -8.758 1.00 92.69 82 ALA A C 1
ATOM 676 O O . ALA A 1 82 ? 0.369 -11.035 -9.801 1.00 92.69 82 ALA A O 1
ATOM 677 N N . GLU A 1 83 ? -1.570 -10.753 -8.707 1.00 93.06 83 GLU A N 1
ATOM 678 C CA . GLU A 1 83 ? -2.312 -10.295 -9.880 1.00 93.06 83 GLU A CA 1
ATOM 679 C C . GLU A 1 83 ? -1.825 -8.927 -10.374 1.00 93.06 83 GLU A C 1
ATOM 681 O O . GLU A 1 83 ? -1.571 -8.748 -11.566 1.00 93.06 83 GLU A O 1
ATOM 686 N N . PHE A 1 84 ? -1.581 -7.983 -9.462 1.00 91.94 84 PHE A N 1
ATOM 687 C CA . PHE A 1 84 ? -1.004 -6.685 -9.800 1.00 91.94 84 PHE A CA 1
ATOM 688 C C . PHE A 1 84 ? 0.346 -6.839 -10.511 1.00 91.94 84 PHE A C 1
ATOM 690 O O . PHE A 1 84 ? 0.561 -6.245 -11.568 1.00 91.94 84 PHE A O 1
ATOM 697 N N . GLN A 1 85 ? 1.232 -7.694 -9.996 1.00 89.69 85 GLN A N 1
ATOM 698 C CA . GLN A 1 85 ? 2.537 -7.951 -10.608 1.00 89.69 85 GLN A CA 1
ATOM 699 C C . GLN A 1 85 ? 2.421 -8.583 -12.001 1.00 89.69 85 GLN A C 1
ATOM 701 O O . GLN A 1 85 ? 3.174 -8.202 -12.894 1.00 89.69 85 GLN A O 1
ATOM 706 N N . ARG A 1 86 ? 1.467 -9.500 -12.218 1.00 89.81 86 ARG A N 1
ATOM 707 C CA . ARG A 1 86 ? 1.193 -10.070 -13.552 1.00 89.81 86 ARG A CA 1
ATOM 708 C C . ARG A 1 86 ? 0.679 -9.029 -14.540 1.00 89.81 86 ARG A C 1
ATOM 710 O O . ARG A 1 86 ? 0.957 -9.143 -15.731 1.00 89.81 86 ARG A O 1
ATOM 717 N N . SER A 1 87 ? -0.057 -8.030 -14.056 1.00 85.56 87 SER A N 1
ATOM 718 C CA . SER A 1 87 ? -0.650 -6.991 -14.900 1.00 85.56 87 SER A CA 1
ATOM 719 C C . SER A 1 87 ? 0.350 -5.940 -15.400 1.00 85.56 87 SER A C 1
ATOM 721 O O . SER A 1 87 ? 0.040 -5.215 -16.342 1.00 85.56 87 SER A O 1
ATOM 723 N N . ILE A 1 88 ? 1.551 -5.856 -14.810 1.00 79.69 88 ILE A N 1
ATOM 724 C CA . ILE A 1 88 ? 2.590 -4.902 -15.220 1.00 79.69 88 ILE A CA 1
ATOM 725 C C . ILE A 1 88 ? 3.443 -5.505 -16.354 1.00 79.69 88 ILE A C 1
ATOM 727 O O . ILE A 1 88 ? 4.185 -6.469 -16.124 1.00 79.69 88 ILE A O 1
ATOM 731 N N . PRO A 1 89 ? 3.428 -4.926 -17.572 1.00 67.38 89 PRO A N 1
ATOM 732 C CA . PRO A 1 89 ? 4.262 -5.396 -18.675 1.00 67.38 89 PRO A CA 1
ATOM 733 C C . PRO A 1 89 ? 5.754 -5.311 -18.320 1.00 67.38 89 PRO A C 1
ATOM 735 O O . PRO A 1 89 ? 6.251 -4.259 -17.927 1.00 67.38 89 PRO A O 1
ATOM 738 N N . GLY A 1 90 ? 6.484 -6.422 -18.465 1.00 62.19 90 GLY A N 1
ATOM 739 C CA . GLY A 1 90 ? 7.927 -6.486 -18.190 1.00 62.19 90 GLY A CA 1
ATOM 740 C C . GLY A 1 90 ? 8.317 -6.972 -16.788 1.00 62.19 90 GLY A C 1
ATOM 741 O O . GLY A 1 90 ? 9.508 -7.161 -16.537 1.00 62.19 90 GLY A O 1
ATOM 742 N N . ALA A 1 91 ? 7.358 -7.271 -15.904 1.00 53.25 91 ALA A N 1
ATOM 743 C CA . ALA A 1 91 ? 7.597 -7.927 -14.616 1.00 53.25 91 ALA A CA 1
ATOM 744 C C . ALA A 1 91 ? 7.948 -9.423 -14.788 1.00 53.25 91 ALA A C 1
ATOM 746 O O . ALA A 1 91 ? 7.261 -10.317 -14.301 1.00 53.25 91 ALA A O 1
ATOM 747 N N . LYS A 1 92 ? 9.031 -9.742 -15.507 1.00 46.66 92 LYS A N 1
ATOM 748 C CA . LYS A 1 92 ? 9.617 -11.085 -15.415 1.00 46.66 92 LYS A CA 1
ATOM 749 C C . LYS A 1 92 ? 10.227 -11.212 -14.025 1.00 46.66 92 LYS A C 1
ATOM 751 O O . LYS A 1 92 ? 11.091 -10.413 -13.663 1.00 46.66 92 LYS A O 1
ATOM 756 N N . ALA A 1 93 ? 9.792 -12.215 -13.262 1.00 45.16 93 ALA A N 1
ATOM 757 C CA . ALA A 1 93 ? 10.441 -12.600 -12.017 1.00 45.16 93 ALA A CA 1
ATOM 758 C C . ALA A 1 93 ? 11.951 -12.713 -12.274 1.00 45.16 93 ALA A C 1
ATOM 760 O O . ALA A 1 93 ? 12.385 -13.547 -13.075 1.00 45.16 93 ALA A O 1
ATOM 761 N N . LYS A 1 94 ? 12.756 -11.846 -11.644 1.00 42.81 94 LYS A N 1
ATOM 762 C CA . LYS A 1 94 ? 14.206 -12.038 -11.616 1.00 42.81 94 LYS A CA 1
ATOM 763 C C . LYS A 1 94 ? 14.431 -13.374 -10.919 1.00 42.81 94 LYS A C 1
ATOM 765 O O . LYS A 1 94 ? 14.254 -13.477 -9.710 1.00 42.81 94 LYS A O 1
ATOM 770 N N . ARG A 1 95 ? 14.767 -14.411 -11.689 1.00 35.56 95 ARG A N 1
ATOM 771 C CA . ARG A 1 95 ? 15.317 -15.647 -11.138 1.00 35.56 95 ARG A CA 1
ATOM 772 C C . ARG A 1 95 ? 16.584 -15.239 -10.395 1.00 35.56 95 ARG A C 1
ATOM 774 O O . ARG A 1 95 ? 17.538 -14.782 -11.021 1.00 35.56 95 ARG A O 1
ATOM 781 N N . PHE A 1 96 ? 16.567 -15.327 -9.071 1.00 37.94 96 PHE A N 1
ATOM 782 C CA . PHE A 1 96 ? 17.798 -15.287 -8.302 1.00 37.94 96 PHE A CA 1
ATOM 783 C C . PHE A 1 96 ? 18.543 -16.577 -8.649 1.00 37.94 96 PHE A C 1
ATOM 785 O O . PHE A 1 96 ? 18.130 -17.659 -8.241 1.00 37.94 96 PHE A O 1
ATOM 792 N N . ASN A 1 97 ? 19.582 -16.472 -9.481 1.00 32.38 97 ASN A N 1
ATOM 793 C CA . ASN A 1 97 ? 20.569 -17.536 -9.592 1.00 32.38 97 ASN A CA 1
ATOM 794 C C . ASN A 1 97 ? 21.268 -17.604 -8.237 1.00 32.38 97 ASN A C 1
ATOM 796 O O . ASN A 1 97 ? 22.027 -16.702 -7.885 1.00 32.38 97 ASN A O 1
ATOM 800 N N . VAL A 1 98 ? 20.957 -18.641 -7.469 1.00 39.03 98 VAL A N 1
ATOM 801 C CA . VAL A 1 98 ? 21.808 -19.070 -6.365 1.00 39.03 98 VAL A CA 1
ATOM 802 C C . VAL A 1 98 ? 22.973 -19.793 -7.034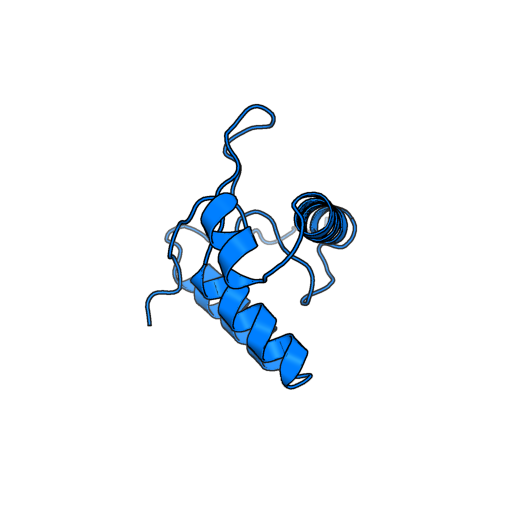 1.00 39.03 98 VAL A C 1
ATOM 804 O O . VAL A 1 98 ? 22.767 -20.845 -7.640 1.00 39.03 98 VAL A O 1
ATOM 807 N N . ALA A 1 99 ? 24.135 -19.141 -7.050 1.00 39.53 99 ALA A N 1
ATOM 808 C CA . ALA A 1 99 ? 25.410 -19.767 -7.381 1.00 39.53 99 ALA A CA 1
ATOM 809 C C . ALA A 1 99 ? 25.969 -20.461 -6.135 1.00 39.53 99 ALA A C 1
ATOM 811 O O . ALA A 1 99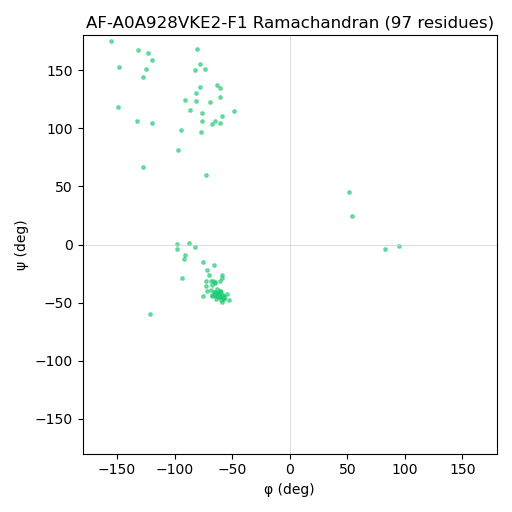 ? 25.714 -19.935 -5.025 1.00 39.53 99 ALA A O 1
#

Sequence (99 aa):
MQLLDICSLKEILELLNESESTIDRRRAHGIKNPLDPMAWQRGIHWFQPNERGRITYNKAMIQIWLVAVSQEDRQMHLNAIAEFQRSIPGAKAKRFNVA

Foldseek 3Di:
DDQADKAAPVVVCVVVVDDPVVVVVLQVCCVVCVPPLLGQHEVRAWHAPDPPGHIIGRPNLVVQSVVCVVVVPSVSSVVSSVVNLVPDPPSDPPPPPPD

Mean predicted aligned error: 5.93 Å

Solvent-accessible surface area (backbone atoms only — not comparable to full-atom values): 5864 Å² total; per-residue (Å²): 134,77,67,78,37,85,39,51,63,70,58,49,32,64,73,67,72,48,53,70,73,55,55,49,48,43,44,52,47,9,70,76,34,74,83,45,76,90,38,43,36,78,79,59,34,30,40,54,91,46,99,87,43,73,67,36,30,17,50,45,43,47,51,47,42,52,52,19,63,77,67,71,32,63,62,61,36,47,52,50,52,55,50,47,48,71,70,42,89,85,64,67,80,77,78,78,79,84,128

Radius of gyration: 13.83 Å; Cα contacts (8 Å, |Δi|>4): 107; chains: 1; bounding box: 37×34×29 Å

pLDDT: mean 88.37, std 16.4, range [32.38, 98.0]